Protein AF-A0A977K875-F1 (afdb_monomer)

Nearest PDB structures (foldseek):
  8buu-assembly1_g  TM=9.809E-01  e=2.083E-16  Bacillus subtilis subsp. subtilis str. 168
  8y39-assembly1_g  TM=9.784E-01  e=5.082E-16  Staphylococcus aureus
  5zeb-assembly1_g  TM=9.790E-01  e=5.355E-16  Mycolicibacterium smegmatis MC2 155
  8cvo-assembly1_I  TM=9.887E-01  e=1.240E-15  Cutibacterium acnes
  5lmq-assembly1_G  TM=9.760E-01  e=3.732E-15  Thermus thermophilus HB8

Secondary structure (DSSP, 8-state):
--SSSPPPPPPPPPPTTT--HHHHHHHHHH--TT-HHHHHHHHHHHHHHHHHHH-S-HHHHHHHHHHHH--SEEEEEEEETTEEEEEEEEPPHHHHHHHHHHHHHHHHHHSSSS-HHHHHHHHHHHHHTT-SHHHHHHHHHHHHHHHTGGGGGGG-

pLDDT: mean 94.1, std 4.69, range [58.94, 97.81]

Foldseek 3Di:
DDPVDDDDDDDAQADPPPSHSLLSLLLVLLDDPNPSVVSVVLSVLLLVVLCVVVVDRSVVLQVLLLVLLFAQKAWDWDDDPNDTATAIDGADPVRRSNLSSNLLSVQLVPDDDDRSSPSSSVSSNQSSVCHGDSNVVSVVRVVVNVVRVVRNVVPD

Solvent-accessible surface area (backbone atoms only — not comparable to full-atom values): 8588 Å² total; per-residue (Å²): 134,60,96,88,50,86,79,83,82,80,87,74,70,53,29,91,85,77,67,28,51,68,57,36,53,45,34,63,65,61,36,56,94,84,42,51,70,61,22,46,51,39,50,55,56,13,39,54,52,36,22,73,72,67,75,48,64,41,65,60,46,49,52,50,13,44,57,60,26,34,40,64,48,38,65,43,83,44,78,56,96,93,43,78,43,56,22,30,42,80,44,54,67,75,55,16,54,54,49,18,52,49,37,46,53,52,37,20,66,71,45,83,81,88,57,66,32,63,26,40,24,50,44,45,54,29,20,50,71,70,32,54,65,34,30,52,50,32,51,53,39,44,54,54,25,59,78,24,49,88,39,38,80,69,70,119

Radius of gyration: 17.6 Å; Cα contacts (8 Å, |Δi|>4): 202; chains: 1; bounding box: 47×42×44 Å

Sequence (156 aa):
MSRRRQAKKRRIVPDAIYNSTLVSLIINKILKNGKKTVAQQIFYQAMKKVEESVQQDSLEVLRQAIVNITPRVEVKARRVGGSTYQVPLEVKAERGTSLAVRWLVRSARLRPGRKMVSKLSNEIIDAYNNTGTAIRKREETHKMAEANKAFANFRF

Mean predicted aligned error: 4.2 Å

InterPro domains:
  IPR000235 Small ribosomal subunit protein uS7 [PIRSF002122] (9-155)
  IPR000235 Small ribosomal subunit protein uS7 [PTHR11205] (5-149)
  IPR005717 Small ribosomal subunit protein uS7, bacteria/organella [MF_00480_B] (1-156)
  IPR005717 Small ribosomal subunit protein uS7, bacteria/organella [TIGR01029] (3-155)
  IPR020606 Small ribosomal subunit protein uS7, conserved site [PS00052] (20-46)
  IPR023798 Small ribosomal subunit protein uS7 domain [PF00177] (2-149)
  IPR036823 Small ribosomal subunit protein uS7 domain superfamily [G3DSA:1.10.455.10] (1-155)
  IPR036823 Small ribosomal subunit protein uS7 domain superfamily [SSF47973] (3-152)

Organism: NCBI:txid96781

Structure (mmCIF, N/CA/C/O backbone):
data_AF-A0A977K875-F1
#
_entry.id   AF-A0A977K875-F1
#
loop_
_atom_site.group_PDB
_atom_site.id
_atom_site.type_symbol
_atom_site.label_atom_id
_atom_site.label_alt_id
_atom_site.label_comp_id
_atom_site.label_asym_id
_atom_site.label_entity_id
_atom_site.label_seq_id
_atom_site.pdbx_PDB_ins_code
_atom_site.Cartn_x
_atom_site.Cartn_y
_atom_site.Cartn_z
_atom_site.occupancy
_atom_site.B_iso_or_equiv
_atom_site.auth_seq_id
_atom_site.auth_comp_id
_atom_site.auth_asym_id
_atom_site.auth_atom_id
_atom_site.pdbx_PDB_model_num
ATOM 1 N N . MET A 1 1 ? 2.003 -23.758 -7.043 1.00 58.94 1 MET A N 1
ATOM 2 C CA . MET A 1 1 ? 1.500 -23.032 -8.235 1.00 58.94 1 MET A CA 1
ATOM 3 C C . MET A 1 1 ? 1.983 -23.790 -9.462 1.00 58.94 1 MET A C 1
ATOM 5 O O . MET A 1 1 ? 3.149 -24.161 -9.478 1.00 58.94 1 MET A O 1
ATOM 9 N N . SER A 1 2 ? 1.113 -24.089 -10.430 1.00 75.69 2 SER A N 1
ATOM 10 C CA . SER A 1 2 ? 1.513 -24.836 -11.632 1.00 75.69 2 SER A CA 1
ATOM 11 C C . SER A 1 2 ? 2.271 -23.922 -12.595 1.00 75.69 2 SER A C 1
ATOM 13 O O . SER A 1 2 ? 1.810 -22.816 -12.859 1.00 75.69 2 SER A O 1
ATOM 15 N N . ARG A 1 3 ? 3.395 -24.389 -13.157 1.00 82.50 3 ARG A N 1
ATOM 16 C CA . ARG A 1 3 ? 4.081 -23.700 -14.269 1.00 82.50 3 ARG A CA 1
ATOM 17 C C . ARG A 1 3 ? 3.218 -23.652 -15.538 1.00 82.50 3 ARG A C 1
ATOM 19 O O . ARG A 1 3 ? 3.438 -22.796 -16.381 1.00 82.50 3 ARG A O 1
ATOM 26 N N . ARG A 1 4 ? 2.238 -24.560 -15.663 1.00 84.56 4 ARG A N 1
ATOM 27 C CA . ARG A 1 4 ? 1.407 -24.739 -16.866 1.00 84.56 4 ARG A CA 1
ATOM 28 C C . ARG A 1 4 ? 0.088 -23.966 -16.845 1.00 84.56 4 ARG A C 1
ATOM 30 O O . ARG A 1 4 ? -0.451 -23.685 -17.905 1.00 84.56 4 ARG A O 1
ATOM 37 N N . ARG A 1 5 ? -0.480 -23.669 -15.669 1.00 86.31 5 ARG A N 1
ATOM 38 C CA . ARG A 1 5 ? -1.809 -23.036 -15.554 1.00 86.31 5 ARG A CA 1
ATOM 39 C C . ARG A 1 5 ? -1.779 -21.825 -14.637 1.00 86.31 5 ARG A C 1
ATOM 41 O O . ARG A 1 5 ? -1.311 -21.910 -13.500 1.00 86.31 5 ARG A O 1
ATOM 48 N N . GLN A 1 6 ? -2.357 -20.724 -15.112 1.00 84.81 6 GLN A N 1
ATOM 49 C CA . GLN A 1 6 ? -2.587 -19.540 -14.298 1.00 84.81 6 GLN A CA 1
ATOM 50 C C . GLN A 1 6 ? -3.614 -19.856 -13.204 1.00 84.81 6 GLN A C 1
ATOM 52 O O . GLN A 1 6 ? -4.688 -20.393 -13.470 1.00 84.81 6 GLN A O 1
ATOM 57 N N . ALA A 1 7 ? -3.280 -19.538 -11.953 1.00 88.69 7 ALA A N 1
ATOM 58 C CA . ALA A 1 7 ? -4.188 -19.758 -10.835 1.00 88.69 7 ALA A CA 1
ATOM 59 C C . ALA A 1 7 ? -5.414 -18.835 -10.940 1.00 88.69 7 ALA A C 1
ATOM 61 O O . ALA A 1 7 ? -5.275 -17.628 -11.157 1.00 88.69 7 ALA A O 1
ATOM 62 N N . LYS A 1 8 ? -6.614 -19.393 -10.738 1.00 89.62 8 LYS A N 1
ATOM 63 C CA . LYS A 1 8 ? -7.862 -18.621 -10.715 1.00 89.62 8 LYS A CA 1
ATOM 64 C C . LYS A 1 8 ? -7.831 -17.624 -9.553 1.00 89.62 8 LYS A C 1
ATOM 66 O O . LYS A 1 8 ? -7.629 -18.007 -8.399 1.00 89.62 8 LYS A O 1
ATOM 71 N N . LYS A 1 9 ? -8.050 -16.342 -9.854 1.00 86.38 9 LYS A N 1
ATOM 72 C CA . LYS A 1 9 ? -8.148 -15.291 -8.834 1.00 86.38 9 LYS A CA 1
ATOM 73 C C . LYS A 1 9 ? -9.444 -15.460 -8.040 1.00 86.38 9 LYS A C 1
ATOM 75 O O . LYS A 1 9 ? -10.512 -15.661 -8.616 1.00 86.38 9 LYS A O 1
ATOM 80 N N . ARG A 1 10 ? -9.347 -15.374 -6.713 1.00 90.44 10 ARG A N 1
ATOM 81 C CA . ARG A 1 10 ? -10.513 -15.387 -5.818 1.00 90.44 10 ARG A CA 1
ATOM 82 C C . ARG A 1 10 ? -11.166 -14.007 -5.828 1.00 90.44 10 ARG A C 1
ATOM 84 O O . ARG A 1 10 ? -10.461 -13.007 -5.712 1.00 90.44 10 ARG A O 1
ATOM 91 N N . ARG A 1 11 ? -12.494 -13.962 -5.963 1.00 89.56 11 ARG A N 1
ATOM 92 C CA . ARG A 1 11 ? -13.263 -12.716 -5.858 1.00 89.56 11 ARG A CA 1
ATOM 93 C C . ARG A 1 11 ? -13.355 -12.309 -4.388 1.00 89.56 11 ARG A C 1
ATOM 95 O O . ARG A 1 11 ? -13.517 -13.166 -3.523 1.00 89.56 11 ARG A O 1
ATOM 102 N N . ILE A 1 12 ? -13.207 -11.017 -4.121 1.00 91.38 12 ILE A N 1
ATOM 103 C CA . ILE A 1 12 ? -13.295 -10.443 -2.778 1.00 91.38 12 ILE A CA 1
ATOM 104 C C . ILE A 1 12 ? -14.657 -9.767 -2.669 1.00 91.38 12 ILE A C 1
ATOM 106 O O . ILE A 1 12 ? -15.025 -8.995 -3.551 1.00 91.38 12 ILE A O 1
ATOM 110 N N . VAL A 1 13 ? -15.394 -10.090 -1.608 1.00 93.25 13 VAL A N 1
ATOM 111 C CA . VAL A 1 13 ? -16.683 -9.461 -1.296 1.00 93.25 13 VAL A CA 1
ATOM 112 C C . VAL A 1 13 ? -16.428 -8.011 -0.870 1.00 93.25 13 VAL A C 1
ATOM 114 O O . VAL A 1 13 ? -15.455 -7.795 -0.138 1.00 93.25 13 VAL A O 1
ATOM 117 N N . PRO A 1 14 ? -17.238 -7.037 -1.327 1.00 94.19 14 PRO A N 1
ATOM 118 C CA . PRO A 1 14 ? -17.124 -5.653 -0.885 1.00 94.19 14 PRO A CA 1
ATOM 119 C C . PRO A 1 14 ? -17.380 -5.512 0.618 1.00 94.19 14 PRO A C 1
ATOM 121 O O . PRO A 1 14 ? -17.926 -6.399 1.277 1.00 94.19 14 PRO A O 1
ATOM 124 N N . ASP A 1 15 ? -16.930 -4.391 1.166 1.00 93.88 15 ASP A N 1
ATOM 125 C CA . ASP A 1 15 ? -17.116 -4.073 2.572 1.00 93.88 15 ASP A CA 1
ATOM 126 C C . ASP A 1 15 ? -18.589 -3.829 2.933 1.00 93.88 15 ASP A C 1
ATOM 128 O O . ASP A 1 15 ? -19.340 -3.307 2.121 1.00 93.88 15 ASP A O 1
ATOM 132 N N . ALA A 1 16 ? -18.998 -4.173 4.155 1.00 90.94 16 ALA A N 1
ATOM 133 C CA . ALA A 1 16 ? -20.395 -4.043 4.572 1.00 90.94 16 ALA A CA 1
ATOM 134 C C . ALA A 1 16 ? -20.821 -2.590 4.846 1.00 90.94 16 ALA A C 1
ATOM 136 O O . ALA A 1 16 ? -21.997 -2.280 4.704 1.00 90.94 16 ALA A O 1
ATOM 137 N N . ILE A 1 17 ? -19.889 -1.715 5.242 1.00 91.81 17 ILE A N 1
ATOM 138 C CA . ILE A 1 17 ? -20.194 -0.320 5.596 1.00 91.81 17 ILE A CA 1
ATOM 139 C C . ILE A 1 17 ? -20.014 0.568 4.368 1.00 91.81 17 ILE A C 1
ATOM 141 O O . ILE A 1 17 ? -20.917 1.295 3.974 1.00 91.81 17 ILE A O 1
ATOM 145 N N . TYR A 1 18 ? -18.850 0.468 3.728 1.00 90.81 18 TYR A N 1
ATOM 146 C CA . TYR A 1 18 ? -18.482 1.352 2.621 1.00 90.81 18 TYR A CA 1
ATOM 147 C C . TYR A 1 18 ? -18.792 0.785 1.226 1.00 90.81 18 TYR A C 1
ATOM 149 O O . TYR A 1 18 ? -18.474 1.426 0.225 1.00 90.81 18 TYR A O 1
ATOM 157 N N . ASN A 1 19 ? -19.310 -0.447 1.131 1.00 92.88 19 ASN A N 1
ATOM 158 C CA . ASN A 1 19 ? -19.553 -1.170 -0.127 1.00 92.88 19 ASN A CA 1
ATOM 159 C C . ASN A 1 19 ? -18.362 -1.144 -1.110 1.00 92.88 19 ASN A C 1
ATOM 161 O O . ASN A 1 19 ? -18.510 -1.044 -2.327 1.00 92.88 19 ASN A O 1
ATOM 165 N N . SER A 1 20 ? -17.141 -1.211 -0.572 1.00 93.38 20 SER A N 1
ATOM 166 C CA . SER A 1 20 ? -15.907 -1.010 -1.334 1.00 93.38 20 SER A CA 1
ATOM 167 C C . SER A 1 20 ? -14.983 -2.215 -1.231 1.00 93.38 20 SER A C 1
ATOM 169 O O . SER A 1 20 ? -14.614 -2.654 -0.142 1.00 93.38 20 SER A O 1
ATOM 171 N N . THR A 1 21 ? -14.545 -2.732 -2.380 1.00 93.94 21 THR A N 1
ATOM 172 C CA . THR A 1 21 ? -13.568 -3.833 -2.451 1.00 93.94 21 THR A CA 1
ATOM 173 C C . THR A 1 21 ? -12.165 -3.395 -2.021 1.00 93.94 21 THR A C 1
ATOM 175 O O . THR A 1 21 ? -11.393 -4.209 -1.507 1.00 93.94 21 THR A O 1
ATOM 178 N N . LEU A 1 22 ? -11.839 -2.104 -2.174 1.00 94.69 22 LEU A N 1
ATOM 179 C CA . LEU A 1 22 ? -10.584 -1.509 -1.708 1.00 94.69 22 LEU A CA 1
ATOM 180 C C . LEU A 1 22 ? -10.476 -1.581 -0.181 1.00 94.69 22 LEU A C 1
ATOM 182 O O . LEU A 1 22 ? -9.436 -1.972 0.350 1.00 94.69 22 LEU A O 1
ATOM 186 N N . VAL A 1 23 ? -11.568 -1.268 0.519 1.00 96.12 23 VAL A N 1
ATOM 187 C CA . VAL A 1 23 ? -11.638 -1.350 1.982 1.00 96.12 23 VAL A CA 1
ATOM 188 C C . VAL A 1 23 ? -11.415 -2.790 2.444 1.00 96.12 23 VAL A C 1
ATOM 190 O O . VAL A 1 23 ? -10.544 -3.049 3.277 1.00 96.12 23 VAL A O 1
ATOM 193 N N . SER A 1 24 ? -12.095 -3.759 1.825 1.00 95.88 24 SER A N 1
ATOM 194 C CA . SER A 1 24 ? -11.904 -5.180 2.136 1.00 95.88 24 SER A CA 1
ATOM 195 C C . SER A 1 24 ? -10.462 -5.644 1.897 1.00 95.88 24 SER A C 1
ATOM 197 O O . SER A 1 24 ? -9.921 -6.425 2.683 1.00 95.88 24 SER A O 1
ATOM 199 N N . LEU A 1 25 ? -9.804 -5.155 0.838 1.00 94.94 25 LEU A N 1
ATOM 200 C CA . LEU A 1 25 ? -8.388 -5.420 0.568 1.00 94.94 25 LEU A CA 1
ATOM 201 C C . LEU A 1 25 ? -7.478 -4.882 1.680 1.00 94.94 25 LEU A C 1
ATOM 203 O O . LEU A 1 25 ? -6.572 -5.598 2.116 1.00 94.94 25 LEU A O 1
ATOM 207 N N . ILE A 1 26 ? -7.724 -3.660 2.160 1.00 96.12 26 ILE A N 1
ATOM 208 C CA . ILE A 1 26 ? -6.947 -3.034 3.238 1.00 96.12 26 ILE A CA 1
ATOM 209 C C . ILE A 1 26 ? -7.149 -3.785 4.554 1.00 96.12 26 ILE A C 1
ATOM 211 O O . ILE A 1 26 ? -6.164 -4.175 5.183 1.00 96.12 26 ILE A O 1
ATOM 215 N N . ILE A 1 27 ? -8.396 -4.083 4.930 1.00 96.50 27 ILE A N 1
ATOM 216 C CA . ILE A 1 27 ? -8.722 -4.866 6.133 1.00 96.50 27 ILE A CA 1
ATOM 217 C C . ILE A 1 27 ? -8.007 -6.222 6.095 1.00 96.50 27 ILE A C 1
ATOM 219 O O . ILE A 1 27 ? -7.350 -6.610 7.062 1.00 96.50 27 ILE A O 1
ATOM 223 N N . ASN A 1 28 ? -8.038 -6.913 4.951 1.00 95.69 28 ASN A N 1
ATOM 224 C CA . ASN A 1 28 ? -7.338 -8.186 4.769 1.00 95.69 28 ASN A CA 1
ATOM 225 C C . ASN A 1 28 ? -5.805 -8.054 4.844 1.00 95.69 28 ASN A C 1
ATOM 227 O O . ASN A 1 28 ? -5.128 -9.034 5.156 1.00 95.69 28 ASN A O 1
ATOM 231 N N . LYS A 1 29 ? -5.227 -6.877 4.565 1.00 96.00 29 LYS A N 1
ATOM 232 C CA . LYS A 1 29 ? -3.789 -6.615 4.762 1.00 96.00 29 LYS A CA 1
ATOM 233 C C . LYS A 1 29 ? -3.431 -6.204 6.187 1.00 96.00 29 LYS A C 1
ATOM 235 O O . LYS A 1 29 ? -2.329 -6.529 6.641 1.00 96.00 29 LYS A O 1
ATOM 240 N N . ILE A 1 30 ? -4.339 -5.548 6.904 1.00 96.12 30 ILE A N 1
ATOM 241 C CA . ILE A 1 30 ? -4.196 -5.252 8.336 1.00 96.12 30 ILE A CA 1
ATOM 242 C C . ILE A 1 30 ? -4.277 -6.543 9.157 1.00 96.12 30 ILE A C 1
ATOM 244 O O . ILE A 1 30 ? -3.522 -6.686 10.123 1.00 96.12 30 ILE A O 1
ATOM 248 N N . LEU A 1 31 ? -5.136 -7.478 8.742 1.00 95.81 31 LEU A N 1
ATOM 249 C CA . LEU A 1 31 ? -5.380 -8.763 9.389 1.00 95.81 31 LEU A CA 1
ATOM 250 C C . LEU A 1 31 ? -4.084 -9.508 9.726 1.00 95.81 31 LEU A C 1
ATOM 252 O O . LEU A 1 31 ? -3.192 -9.689 8.895 1.00 95.81 31 LEU A O 1
ATOM 256 N N . LYS A 1 32 ? -4.006 -9.962 10.978 1.00 95.06 32 LYS A N 1
ATOM 257 C CA . LYS A 1 32 ? -2.905 -10.755 11.521 1.00 95.06 32 LYS A CA 1
ATOM 258 C C . LYS A 1 32 ? -3.492 -11.935 12.289 1.00 95.06 32 LYS A C 1
ATOM 260 O O . LYS A 1 32 ? -4.454 -11.765 13.035 1.00 95.06 32 LYS A O 1
ATOM 265 N N . ASN A 1 33 ? -2.925 -13.122 12.088 1.00 93.75 33 ASN A N 1
ATOM 266 C CA . ASN A 1 33 ? -3.310 -14.359 12.778 1.00 93.75 33 ASN A CA 1
ATOM 267 C C . ASN A 1 33 ? -4.825 -14.659 12.710 1.00 93.75 33 ASN A C 1
ATOM 269 O O . ASN A 1 33 ? -5.423 -15.044 13.706 1.00 93.75 33 ASN A O 1
ATOM 273 N N . GLY A 1 34 ? -5.476 -14.400 11.568 1.00 94.94 34 GLY A N 1
ATOM 274 C CA . GLY A 1 34 ? -6.907 -14.690 11.378 1.00 94.94 34 GLY A CA 1
ATOM 275 C C . GLY A 1 34 ? -7.888 -13.733 12.073 1.00 94.94 34 GLY A C 1
ATOM 276 O O . GLY A 1 34 ? -9.090 -13.846 11.856 1.00 94.94 34 GLY A O 1
ATOM 277 N N . LYS A 1 35 ? -7.417 -12.757 12.863 1.00 96.56 35 LYS A N 1
ATOM 278 C CA . LYS A 1 35 ? -8.274 -11.856 13.656 1.00 96.56 35 LYS A CA 1
ATOM 279 C C . LYS A 1 35 ? -8.931 -10.767 12.795 1.00 96.56 35 LYS A C 1
ATOM 281 O O . LYS A 1 35 ? -8.512 -9.609 12.815 1.00 96.56 35 LYS A O 1
ATOM 286 N N . LYS A 1 36 ? -9.961 -11.138 12.027 1.00 95.00 36 LYS A N 1
ATOM 287 C CA . LYS A 1 36 ? -10.662 -10.227 11.104 1.00 95.00 36 LYS A CA 1
ATOM 288 C C . LYS A 1 36 ? -11.460 -9.142 11.818 1.00 95.00 36 LYS A C 1
ATOM 290 O O . LYS A 1 36 ? -11.341 -7.984 11.434 1.00 95.00 36 LYS A O 1
ATOM 295 N N . THR A 1 37 ? -12.170 -9.487 12.890 1.00 96.44 37 THR A N 1
ATOM 296 C CA . THR A 1 37 ? -12.955 -8.529 13.686 1.00 96.44 37 THR A CA 1
ATOM 297 C C . THR A 1 37 ? -12.078 -7.404 14.234 1.00 96.44 37 THR A C 1
ATOM 299 O O . THR A 1 37 ? -12.409 -6.231 14.105 1.00 96.44 37 THR A O 1
ATOM 302 N N . VAL A 1 38 ? -10.892 -7.744 14.751 1.00 96.81 38 VAL A N 1
ATOM 303 C CA . VAL A 1 38 ? -9.922 -6.757 15.254 1.00 96.81 38 VAL A CA 1
ATOM 304 C C . VAL A 1 38 ? -9.386 -5.878 14.121 1.00 96.81 38 VAL A C 1
ATOM 306 O O . VAL A 1 38 ? -9.243 -4.672 14.287 1.00 96.81 38 VAL A O 1
ATOM 309 N N . ALA A 1 39 ? -9.110 -6.454 12.947 1.00 97.06 39 ALA A N 1
ATOM 310 C CA . ALA A 1 39 ? -8.660 -5.682 11.789 1.00 97.06 39 ALA A CA 1
ATOM 311 C C . ALA A 1 39 ? -9.728 -4.693 11.294 1.00 97.06 39 ALA A C 1
ATOM 313 O O . ALA A 1 39 ? -9.391 -3.558 10.964 1.00 97.06 39 ALA A O 1
ATOM 314 N N . GLN A 1 40 ? -10.999 -5.106 11.289 1.00 96.56 40 GLN A N 1
ATOM 315 C CA . GLN A 1 40 ? -12.139 -4.244 10.971 1.00 96.56 40 GLN A CA 1
ATOM 316 C C . GLN A 1 40 ? -12.272 -3.104 11.981 1.00 96.56 40 GLN A C 1
ATOM 318 O O . GLN A 1 40 ? -12.324 -1.947 11.581 1.00 96.56 40 GLN A O 1
ATOM 323 N N . GLN A 1 41 ? -12.231 -3.410 13.281 1.00 96.75 41 GLN A N 1
ATOM 324 C CA . GLN A 1 41 ? -12.274 -2.396 14.338 1.00 96.75 41 GLN A CA 1
ATOM 325 C C . GLN A 1 41 ? -11.151 -1.365 14.187 1.00 96.75 41 GLN A C 1
ATOM 327 O O . GLN A 1 41 ? -11.411 -0.167 14.249 1.00 96.75 41 GLN A O 1
ATOM 332 N N . ILE A 1 42 ? -9.915 -1.814 13.935 1.00 96.88 42 ILE A N 1
ATOM 333 C CA . ILE A 1 42 ? -8.777 -0.911 13.719 1.00 96.88 42 ILE A CA 1
ATOM 334 C C . ILE A 1 42 ? -9.022 -0.002 12.515 1.00 96.88 42 ILE A C 1
ATOM 336 O O . ILE A 1 42 ? -8.756 1.195 12.597 1.00 96.88 42 ILE A O 1
ATOM 340 N N . PHE A 1 43 ? -9.497 -0.570 11.405 1.00 97.12 43 PHE A N 1
ATOM 341 C CA . PHE A 1 43 ? -9.734 0.178 10.178 1.00 97.12 43 PHE A CA 1
ATOM 342 C C . PHE A 1 43 ? -10.837 1.225 10.364 1.00 97.12 43 PHE A C 1
ATOM 344 O O . PHE A 1 43 ? -10.587 2.401 10.131 1.00 97.12 43 PHE A O 1
ATOM 351 N N . TYR A 1 44 ? -12.014 0.839 10.857 1.00 97.19 44 TYR A N 1
ATOM 352 C CA . TYR A 1 44 ? -13.134 1.771 11.021 1.00 97.19 44 TYR A CA 1
ATOM 353 C C . TYR A 1 44 ? -12.845 2.871 12.043 1.00 97.19 44 TYR A C 1
ATOM 355 O O . TYR A 1 44 ? -13.151 4.034 11.798 1.00 97.19 44 TYR A O 1
ATOM 363 N N . GLN A 1 45 ? -12.180 2.542 13.155 1.00 97.12 45 GLN A N 1
ATOM 364 C CA . GLN A 1 45 ? -11.748 3.566 14.108 1.00 97.12 45 GLN A CA 1
ATOM 365 C C . GLN A 1 45 ? -10.714 4.518 13.497 1.00 97.12 45 GLN A C 1
ATOM 367 O O . GLN A 1 45 ? -10.695 5.694 13.847 1.00 97.12 45 GLN A O 1
ATOM 372 N N . ALA A 1 46 ? -9.846 4.034 12.603 1.00 96.94 46 ALA A N 1
ATOM 373 C CA . ALA A 1 46 ? -8.889 4.895 11.918 1.00 96.94 46 ALA A CA 1
ATOM 374 C C . ALA A 1 46 ? -9.598 5.822 10.925 1.00 96.94 46 ALA A C 1
ATOM 376 O O . ALA A 1 46 ? -9.288 7.006 10.907 1.00 96.94 46 ALA A O 1
ATOM 377 N N . MET A 1 47 ? -10.575 5.316 10.165 1.00 96.75 47 MET A N 1
ATOM 378 C CA . MET A 1 47 ? -11.363 6.121 9.224 1.00 96.75 47 MET A CA 1
ATOM 379 C C . MET A 1 47 ? -12.140 7.230 9.932 1.00 96.75 47 MET A C 1
ATOM 381 O O . MET A 1 47 ? -12.077 8.371 9.490 1.00 96.75 47 MET A O 1
ATOM 385 N N . LYS A 1 48 ? -12.751 6.937 11.088 1.00 96.31 48 LYS A N 1
ATOM 386 C CA . LYS A 1 48 ? -13.412 7.960 11.912 1.00 96.31 48 LYS A CA 1
ATOM 387 C C . LYS A 1 48 ? -12.452 9.088 12.315 1.00 96.31 48 LYS A C 1
ATOM 389 O O . LYS A 1 48 ? -12.791 10.256 12.216 1.00 96.31 48 LYS A O 1
ATOM 394 N N . LYS A 1 49 ? -11.216 8.754 12.704 1.00 95.69 49 LYS A N 1
ATOM 395 C CA . LYS A 1 49 ? -10.194 9.767 13.025 1.00 95.69 49 LYS A CA 1
ATOM 396 C C . LYS A 1 49 ? -9.745 10.584 11.818 1.00 95.69 49 LYS A C 1
ATOM 398 O O . LYS A 1 49 ? -9.405 11.753 11.975 1.00 95.69 49 LYS A O 1
ATOM 403 N N . VAL A 1 50 ? -9.675 9.960 10.643 1.00 96.19 50 VAL A N 1
ATOM 404 C CA . VAL A 1 50 ? -9.357 10.662 9.391 1.00 96.19 50 VAL A CA 1
ATOM 405 C C . VAL A 1 50 ? -10.453 11.678 9.084 1.00 96.19 50 VAL A C 1
ATOM 407 O O . VAL A 1 50 ? -10.136 12.829 8.812 1.00 96.19 50 VAL A O 1
ATOM 410 N N . GLU A 1 51 ? -11.716 11.275 9.211 1.00 95.38 51 GLU A N 1
ATOM 411 C CA . GLU A 1 51 ? -12.880 12.149 9.039 1.00 95.38 51 GLU A CA 1
ATOM 412 C C . GLU A 1 51 ? -12.856 13.331 10.017 1.00 95.38 51 GLU A C 1
ATOM 414 O O . GLU A 1 51 ? -12.957 14.478 9.596 1.00 95.38 51 GLU A O 1
ATOM 419 N N . GLU A 1 52 ? -12.605 13.070 11.305 1.00 94.94 52 GLU A N 1
ATOM 420 C CA . GLU A 1 52 ? -12.486 14.106 12.345 1.00 94.94 52 GLU A CA 1
ATOM 421 C C . GLU A 1 52 ? -11.348 15.105 12.063 1.00 94.94 52 GLU A C 1
ATOM 423 O O . GLU A 1 52 ? -11.470 16.287 12.378 1.00 94.94 52 GLU A O 1
ATOM 428 N N . SER A 1 53 ? -10.240 14.642 11.476 1.00 93.44 53 SER A N 1
ATOM 429 C CA . SER A 1 53 ? -9.046 15.46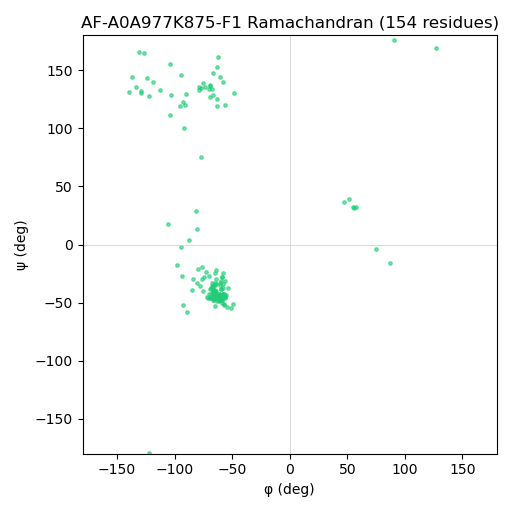8 11.244 1.00 93.44 53 SER A CA 1
ATOM 430 C C . SER A 1 53 ? -9.111 16.276 9.946 1.00 93.44 53 SER A C 1
ATOM 432 O O . SER A 1 53 ? -8.627 17.402 9.909 1.00 93.44 53 SER A O 1
ATOM 434 N N . VAL A 1 54 ? -9.652 15.692 8.871 1.00 92.38 54 VAL A N 1
ATOM 435 C CA . VAL A 1 54 ? -9.668 16.294 7.523 1.00 92.38 54 VAL A CA 1
ATOM 436 C C . VAL A 1 54 ? -11.005 16.983 7.223 1.00 92.38 54 VAL A C 1
ATOM 438 O O . VAL A 1 54 ? -11.059 17.822 6.331 1.00 92.38 54 VAL A O 1
ATOM 441 N N . GLN A 1 55 ? -12.070 16.669 7.973 1.00 92.50 55 GLN A N 1
ATOM 442 C CA . GLN A 1 55 ? -13.430 17.192 7.766 1.00 92.50 55 GLN A CA 1
ATOM 443 C C . GLN A 1 55 ? -13.962 16.943 6.341 1.00 92.50 55 GLN A C 1
ATOM 445 O O . GLN A 1 55 ? -14.719 17.735 5.787 1.00 92.50 55 GLN A O 1
ATOM 450 N N . GLN A 1 56 ? -13.545 15.831 5.736 1.00 92.06 56 GLN A N 1
ATOM 451 C CA . GLN A 1 56 ? -13.965 15.368 4.413 1.00 92.06 56 GLN A CA 1
ATOM 452 C C . GLN A 1 56 ? -14.362 13.896 4.489 1.00 92.06 56 GLN A C 1
ATOM 454 O O . GLN A 1 56 ? -14.010 13.208 5.453 1.00 92.06 56 GLN A O 1
ATOM 459 N N . ASP A 1 57 ? -15.047 13.401 3.452 1.00 93.69 57 ASP A N 1
ATOM 460 C CA . ASP A 1 57 ? -15.399 11.987 3.381 1.00 93.69 57 ASP A CA 1
ATOM 461 C C . ASP A 1 57 ? -14.143 11.114 3.490 1.00 93.69 57 ASP A C 1
ATOM 463 O O . ASP A 1 57 ? -13.211 11.169 2.680 1.00 93.69 57 ASP A O 1
ATOM 467 N N . SER A 1 58 ? -14.127 10.278 4.525 1.00 93.69 58 SER A N 1
ATOM 468 C CA . SER A 1 58 ? -12.977 9.442 4.856 1.00 93.69 58 SER A CA 1
ATOM 469 C C . SER A 1 58 ? -12.612 8.490 3.713 1.00 93.69 58 SER A C 1
ATOM 471 O O . SER A 1 58 ? -11.437 8.166 3.511 1.00 93.69 58 SER A O 1
ATOM 473 N N . LEU A 1 59 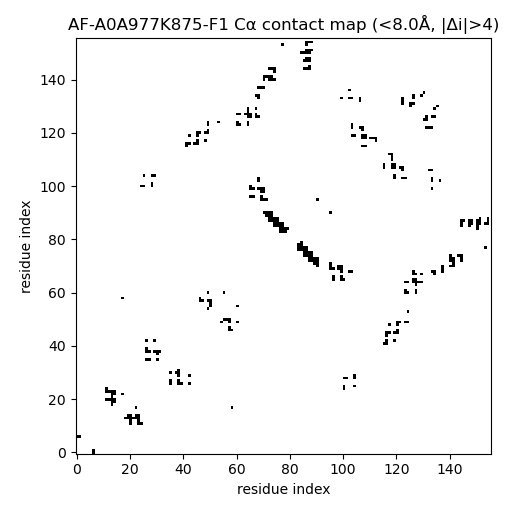? -13.604 8.050 2.936 1.00 94.75 59 LEU A N 1
ATOM 474 C CA . LEU A 1 59 ? -13.415 7.122 1.834 1.00 94.75 59 LEU A CA 1
ATOM 475 C C . LEU A 1 59 ? -12.842 7.805 0.583 1.00 94.75 59 LEU A C 1
ATOM 477 O O . LEU A 1 59 ? -11.988 7.204 -0.079 1.00 94.75 59 LEU A O 1
ATOM 481 N N . GLU A 1 60 ? -13.214 9.046 0.287 1.00 95.25 60 GLU A N 1
ATOM 482 C CA . GLU A 1 60 ? -12.535 9.873 -0.719 1.00 95.25 60 GLU A CA 1
ATOM 483 C C . GLU A 1 60 ? -11.072 10.138 -0.355 1.00 95.25 60 GLU A C 1
ATOM 485 O O . GLU A 1 60 ? -10.181 9.859 -1.166 1.00 95.25 60 GLU A O 1
ATOM 490 N N . VAL A 1 61 ? -10.804 10.551 0.889 1.00 96.44 61 VAL A N 1
ATOM 491 C CA . VAL A 1 61 ? -9.436 10.764 1.394 1.00 96.44 61 VAL A CA 1
ATOM 492 C C . VAL A 1 61 ? -8.600 9.491 1.240 1.00 96.44 61 VAL A C 1
ATOM 494 O O . VAL A 1 61 ? -7.472 9.525 0.743 1.00 96.44 61 VAL A O 1
ATOM 497 N N . LEU A 1 62 ? -9.165 8.333 1.593 1.00 96.31 62 LEU A N 1
ATOM 498 C CA . LEU A 1 62 ? -8.494 7.045 1.441 1.00 96.31 62 LEU A CA 1
ATOM 499 C C . LEU A 1 62 ? -8.214 6.695 -0.026 1.00 96.31 62 LEU A C 1
ATOM 501 O O . LEU A 1 62 ? -7.129 6.197 -0.339 1.00 96.31 62 LEU A O 1
ATOM 505 N N . ARG A 1 63 ? -9.175 6.917 -0.930 1.00 96.19 63 ARG A N 1
ATOM 506 C CA . ARG A 1 63 ? -8.983 6.667 -2.367 1.00 96.19 63 ARG A CA 1
ATOM 507 C C . ARG A 1 63 ? -7.851 7.527 -2.907 1.00 96.19 63 ARG A C 1
ATOM 509 O O . ARG A 1 63 ? -6.953 6.987 -3.554 1.00 96.19 63 ARG A O 1
ATOM 516 N N . GLN A 1 64 ? -7.851 8.816 -2.583 1.00 96.88 64 GLN A N 1
ATOM 517 C CA . GLN A 1 64 ? -6.811 9.735 -3.023 1.00 96.88 64 GLN A CA 1
ATOM 518 C C . GLN A 1 64 ? -5.443 9.363 -2.435 1.00 96.88 64 GLN A C 1
ATOM 520 O O . GLN A 1 64 ? -4.462 9.286 -3.173 1.00 96.88 64 GLN A O 1
ATOM 525 N N . ALA A 1 65 ? -5.371 9.008 -1.149 1.00 97.31 65 ALA A N 1
ATOM 526 C CA . ALA A 1 65 ? -4.138 8.523 -0.528 1.00 97.31 65 ALA A CA 1
ATOM 527 C C . ALA A 1 65 ? -3.586 7.269 -1.236 1.00 97.31 65 ALA A C 1
ATOM 529 O O . ALA A 1 65 ? -2.387 7.166 -1.496 1.00 97.31 65 ALA A O 1
ATOM 530 N N . ILE A 1 66 ? -4.447 6.313 -1.604 1.00 97.25 66 ILE A N 1
ATOM 531 C CA . ILE A 1 66 ? -4.027 5.117 -2.348 1.00 97.25 66 ILE A CA 1
ATOM 532 C C . ILE A 1 66 ? -3.541 5.470 -3.755 1.00 97.25 66 ILE A C 1
ATOM 534 O O . ILE A 1 66 ? -2.530 4.912 -4.194 1.00 97.25 66 ILE A O 1
ATOM 538 N N . VAL A 1 67 ? -4.211 6.386 -4.457 1.00 97.00 67 VAL A N 1
ATOM 539 C CA . VAL A 1 67 ? -3.760 6.878 -5.768 1.00 97.00 67 VAL A CA 1
ATOM 540 C C . VAL A 1 67 ? -2.376 7.508 -5.642 1.00 97.00 67 VAL A C 1
ATOM 542 O O . VAL A 1 67 ? -1.479 7.141 -6.401 1.00 97.00 67 VAL A O 1
ATOM 545 N N . ASN A 1 68 ? -2.164 8.350 -4.628 1.00 97.44 68 ASN A N 1
ATOM 546 C CA . ASN A 1 68 ? -0.874 8.977 -4.369 1.00 97.44 68 ASN A CA 1
ATOM 547 C C . ASN A 1 68 ? 0.217 7.927 -4.117 1.00 97.44 68 ASN A C 1
ATOM 549 O O . ASN A 1 68 ? 1.294 8.034 -4.687 1.00 97.44 68 ASN A O 1
ATOM 553 N N . ILE A 1 69 ? -0.030 6.870 -3.339 1.00 97.56 69 ILE A N 1
ATOM 554 C CA . ILE A 1 69 ? 0.990 5.835 -3.062 1.00 97.56 69 ILE A CA 1
ATOM 555 C C . ILE A 1 69 ? 1.245 4.925 -4.279 1.00 97.56 69 ILE A C 1
ATOM 557 O O . ILE A 1 69 ? 2.313 4.317 -4.388 1.00 97.56 69 ILE A O 1
ATOM 561 N N . THR A 1 70 ? 0.288 4.805 -5.201 1.00 97.38 70 THR A N 1
ATOM 562 C CA . THR A 1 70 ? 0.346 3.821 -6.289 1.00 97.38 70 THR A CA 1
ATOM 563 C C . THR A 1 70 ? 1.533 4.074 -7.230 1.00 97.38 70 THR A C 1
ATOM 565 O O . THR A 1 70 ? 1.606 5.118 -7.881 1.00 97.38 70 THR A O 1
ATOM 568 N N . PRO A 1 71 ? 2.476 3.118 -7.358 1.00 96.88 71 PRO A N 1
ATOM 569 C CA . PRO A 1 71 ? 3.589 3.260 -8.282 1.00 96.88 71 PRO A CA 1
ATOM 570 C C . PRO A 1 71 ? 3.151 2.941 -9.717 1.00 96.88 71 PRO A C 1
ATOM 572 O O . PRO A 1 71 ? 2.494 1.930 -9.960 1.00 96.88 71 PRO A O 1
ATOM 575 N N . ARG A 1 72 ? 3.575 3.771 -10.679 1.00 95.00 72 ARG A N 1
ATOM 576 C CA . ARG A 1 72 ? 3.392 3.514 -12.121 1.00 95.00 72 ARG A CA 1
ATOM 577 C C . ARG A 1 72 ? 4.437 2.553 -12.691 1.00 95.00 72 ARG A C 1
ATOM 579 O O . ARG A 1 72 ? 4.134 1.752 -13.569 1.00 95.00 72 ARG A O 1
ATOM 586 N N . VAL A 1 73 ? 5.654 2.607 -12.157 1.00 95.50 73 VAL A N 1
ATOM 587 C CA . VAL A 1 73 ? 6.773 1.745 -12.543 1.00 95.50 73 VAL A CA 1
ATOM 588 C C . VAL A 1 73 ? 7.317 1.013 -11.325 1.00 95.50 73 VAL A C 1
ATOM 590 O O . VAL A 1 73 ? 7.351 1.553 -10.218 1.00 95.50 73 VAL A O 1
ATOM 593 N N . GLU A 1 74 ? 7.730 -0.231 -11.528 1.00 94.88 74 GLU A N 1
ATOM 594 C CA . GLU A 1 74 ? 8.481 -1.010 -10.553 1.00 94.88 74 GLU A CA 1
ATOM 595 C C . GLU A 1 74 ? 9.757 -1.539 -11.190 1.00 94.88 74 GLU A C 1
ATOM 597 O O . GLU A 1 74 ? 9.892 -1.584 -12.409 1.00 94.88 74 GLU A O 1
ATOM 602 N N . VAL A 1 75 ? 10.677 -1.995 -10.355 1.00 94.94 75 VAL A N 1
ATOM 603 C CA . VAL A 1 75 ? 11.937 -2.573 -10.800 1.00 94.94 75 VAL A CA 1
ATOM 604 C C . VAL A 1 75 ? 11.939 -4.061 -10.462 1.00 94.94 75 VAL A C 1
ATOM 606 O O . VAL A 1 75 ? 11.575 -4.446 -9.346 1.00 94.94 75 VAL A O 1
ATOM 609 N N . LYS A 1 76 ? 12.326 -4.912 -11.417 1.00 93.38 76 LYS A N 1
ATOM 610 C CA . LYS A 1 76 ? 12.558 -6.344 -11.183 1.00 93.38 76 LYS A CA 1
ATOM 611 C C . LYS A 1 76 ? 13.999 -6.717 -11.481 1.00 93.38 76 LYS A C 1
ATOM 613 O O . LYS A 1 76 ? 14.556 -6.313 -12.495 1.00 93.38 76 LYS A O 1
ATOM 618 N N . ALA A 1 77 ? 14.557 -7.575 -10.636 1.00 93.94 77 ALA A N 1
ATOM 619 C CA . ALA A 1 77 ? 15.855 -8.177 -10.886 1.00 93.94 77 ALA A CA 1
ATOM 620 C C . ALA A 1 77 ? 15.765 -9.170 -12.056 1.00 93.94 77 ALA A C 1
ATOM 622 O O . ALA A 1 77 ? 14.947 -10.095 -12.027 1.00 93.94 77 ALA A O 1
ATOM 623 N N . ARG A 1 78 ? 16.627 -9.003 -13.060 1.00 93.62 78 ARG A N 1
ATOM 624 C CA . ARG A 1 78 ? 16.815 -9.942 -14.167 1.00 93.62 78 ARG A CA 1
ATOM 625 C C . ARG A 1 78 ? 18.297 -10.258 -14.325 1.00 93.62 78 ARG A C 1
ATOM 627 O O . ARG A 1 78 ? 19.119 -9.352 -14.381 1.00 93.62 78 ARG A O 1
ATOM 634 N N . ARG A 1 79 ? 18.642 -11.543 -14.408 1.00 94.44 79 ARG A N 1
ATOM 635 C CA . ARG A 1 79 ? 20.026 -11.987 -14.610 1.00 94.44 79 ARG A CA 1
ATOM 636 C C . ARG A 1 79 ? 20.303 -12.165 -16.102 1.00 94.44 79 ARG A C 1
ATOM 638 O O . ARG A 1 79 ? 19.595 -12.928 -16.752 1.00 94.44 79 ARG A O 1
ATOM 645 N N . VAL A 1 80 ? 21.306 -11.465 -16.624 1.00 92.94 80 VAL A N 1
ATOM 646 C CA . VAL A 1 80 ? 21.735 -11.514 -18.033 1.00 92.94 80 VAL A CA 1
ATOM 647 C C . VAL A 1 80 ? 23.262 -11.488 -18.059 1.00 92.94 80 VAL A C 1
ATOM 649 O O . VAL A 1 80 ? 23.86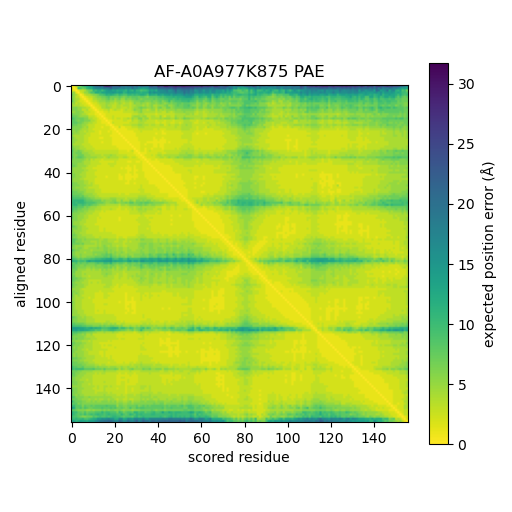6 -10.679 -17.362 1.00 92.94 80 VAL A O 1
ATOM 652 N N . GLY A 1 81 ? 23.895 -12.395 -18.809 1.00 89.19 81 GLY A N 1
ATOM 653 C CA . GLY A 1 81 ? 25.355 -12.389 -18.991 1.00 89.19 81 GLY A CA 1
ATOM 654 C C . GLY A 1 81 ? 26.175 -12.468 -17.693 1.00 89.19 81 GLY A C 1
ATOM 655 O O . GLY A 1 81 ? 27.228 -11.854 -17.600 1.00 89.19 81 GLY A O 1
ATOM 656 N N . GLY A 1 82 ? 25.678 -13.160 -16.660 1.00 92.44 82 GLY A N 1
ATOM 657 C CA . GLY A 1 82 ? 26.367 -13.309 -15.366 1.00 92.44 82 GLY A CA 1
ATOM 658 C C . GLY A 1 82 ? 26.105 -12.198 -14.337 1.00 92.44 82 GLY A C 1
ATOM 659 O O . GLY A 1 82 ? 26.288 -12.442 -13.144 1.00 92.44 82 GLY A O 1
ATOM 660 N N . SER A 1 83 ? 25.561 -11.052 -14.754 1.00 94.06 83 SER A N 1
ATOM 661 C CA . SER A 1 83 ? 25.200 -9.925 -13.879 1.00 94.06 83 SER A CA 1
ATOM 662 C C . SER A 1 83 ? 23.691 -9.835 -13.634 1.00 94.06 83 SER A C 1
ATOM 664 O O . SER A 1 83 ? 22.880 -10.317 -14.428 1.00 94.06 83 SER A O 1
ATOM 666 N N . THR A 1 84 ? 23.292 -9.227 -12.513 1.00 94.44 84 THR A N 1
ATOM 667 C CA . THR A 1 84 ? 21.879 -8.996 -12.169 1.00 94.44 84 THR A CA 1
ATOM 668 C C . THR A 1 84 ? 21.524 -7.532 -12.403 1.00 94.44 84 THR A C 1
ATOM 670 O O . THR A 1 84 ? 21.969 -6.659 -11.665 1.00 94.44 84 THR A O 1
ATOM 673 N N . TYR A 1 85 ? 20.689 -7.274 -13.405 1.00 93.88 85 TYR A N 1
ATOM 674 C CA . TYR A 1 85 ? 20.199 -5.945 -13.748 1.00 93.88 85 TYR A CA 1
ATOM 675 C C . TYR A 1 85 ? 18.857 -5.662 -13.086 1.00 93.88 85 TYR A C 1
ATOM 677 O O . TYR A 1 85 ? 18.010 -6.542 -12.923 1.00 93.88 85 TYR A O 1
ATOM 685 N N . GLN A 1 86 ? 18.662 -4.402 -12.724 1.00 94.81 86 GLN A N 1
ATOM 686 C CA . GLN A 1 86 ? 17.409 -3.872 -12.217 1.00 94.81 86 GLN A CA 1
ATOM 687 C C . GLN A 1 86 ? 16.600 -3.338 -13.402 1.00 94.81 86 GLN A C 1
ATOM 689 O O . GLN A 1 86 ? 16.883 -2.267 -13.921 1.00 94.81 86 GLN A O 1
ATOM 694 N N . VAL A 1 87 ? 15.620 -4.108 -13.873 1.00 95.50 87 VAL A N 1
ATOM 695 C CA . VAL A 1 87 ? 14.848 -3.785 -15.079 1.00 95.50 87 VAL A CA 1
ATOM 696 C C . VAL A 1 87 ? 13.556 -3.057 -14.699 1.00 95.50 87 VAL A C 1
ATOM 698 O O . VAL A 1 87 ? 12.730 -3.641 -13.983 1.00 95.50 87 VAL A O 1
ATOM 701 N N . PRO A 1 88 ? 13.341 -1.814 -15.166 1.00 96.50 88 PRO A N 1
ATOM 702 C CA . PRO A 1 88 ? 12.094 -1.096 -14.941 1.00 96.50 88 PRO A CA 1
ATOM 703 C C . PRO A 1 88 ? 10.964 -1.668 -15.805 1.00 96.50 88 PRO A C 1
ATOM 705 O O . PRO A 1 88 ? 11.128 -1.946 -16.993 1.00 96.50 88 PRO A O 1
ATOM 708 N N . LEU A 1 89 ? 9.797 -1.843 -15.193 1.00 94.75 89 LEU A N 1
ATOM 709 C CA . LEU A 1 89 ? 8.597 -2.423 -15.787 1.00 94.75 89 LEU A CA 1
ATOM 710 C C . LEU A 1 89 ? 7.371 -1.603 -15.391 1.00 94.75 89 LEU A C 1
ATOM 712 O O . LEU A 1 89 ? 7.255 -1.140 -14.254 1.00 94.75 89 LEU A O 1
ATOM 716 N N . GLU A 1 90 ? 6.421 -1.483 -16.313 1.00 94.31 90 GLU A N 1
ATOM 717 C CA . GLU A 1 90 ? 5.130 -0.860 -16.033 1.00 94.31 90 GLU A CA 1
ATOM 718 C C . GLU A 1 90 ? 4.292 -1.728 -15.086 1.00 94.31 90 GLU A C 1
ATOM 720 O O . GLU A 1 90 ? 4.203 -2.959 -15.212 1.00 94.31 90 GLU A O 1
ATOM 725 N N . VAL A 1 91 ? 3.668 -1.080 -14.106 1.00 95.75 91 VAL A N 1
ATOM 726 C CA . VAL A 1 91 ? 2.855 -1.744 -13.094 1.00 95.75 91 VAL A CA 1
ATOM 727 C C . VAL A 1 91 ? 1.406 -1.816 -13.563 1.00 95.75 91 VAL A C 1
ATOM 729 O O . VAL A 1 91 ? 0.732 -0.806 -13.727 1.00 95.75 91 VAL A O 1
ATOM 732 N N . LYS A 1 92 ? 0.877 -3.038 -13.692 1.00 94.75 92 LYS A N 1
ATOM 733 C CA . LYS A 1 92 ? -0.560 -3.259 -13.937 1.00 94.75 92 LYS A CA 1
ATOM 734 C C . LYS A 1 92 ? -1.405 -2.680 -12.796 1.00 94.75 92 LYS A C 1
ATOM 736 O O . LYS A 1 92 ? -1.042 -2.855 -11.634 1.00 94.75 92 LYS A O 1
ATOM 741 N N . ALA A 1 93 ? -2.581 -2.132 -13.105 1.00 93.38 93 ALA A N 1
ATOM 742 C CA . ALA A 1 93 ? -3.461 -1.467 -12.133 1.00 93.38 93 ALA A CA 1
ATOM 743 C C . ALA A 1 93 ? -3.718 -2.282 -10.845 1.00 93.38 93 ALA A C 1
ATOM 745 O O . ALA A 1 93 ? -3.467 -1.798 -9.744 1.00 93.38 93 ALA A O 1
ATOM 746 N N . GLU A 1 94 ? -4.119 -3.554 -10.960 1.00 92.69 94 GLU A N 1
ATOM 747 C CA . GLU A 1 94 ? -4.344 -4.429 -9.792 1.00 92.69 94 GLU A CA 1
ATOM 748 C C . GLU A 1 94 ? -3.088 -4.635 -8.926 1.00 92.69 94 GLU A C 1
ATOM 750 O O . GLU A 1 94 ? -3.152 -4.827 -7.709 1.00 92.69 94 GLU A O 1
ATOM 755 N N . ARG A 1 95 ? -1.914 -4.652 -9.563 1.00 94.62 95 ARG A N 1
ATOM 756 C CA . ARG A 1 95 ? -0.642 -4.793 -8.861 1.00 94.62 95 ARG A CA 1
ATOM 757 C C . ARG A 1 95 ? -0.271 -3.486 -8.174 1.00 94.62 95 ARG A C 1
ATOM 759 O O . ARG A 1 95 ? 0.193 -3.541 -7.038 1.00 94.62 95 ARG A O 1
ATOM 766 N N . GLY A 1 96 ? -0.516 -2.353 -8.828 1.00 96.19 96 GLY A N 1
ATOM 767 C CA . GLY A 1 96 ? -0.318 -1.016 -8.275 1.00 96.19 96 GLY A CA 1
ATOM 768 C C . GLY A 1 96 ? -1.120 -0.824 -6.994 1.00 96.19 96 GLY A C 1
ATOM 769 O O . GLY A 1 96 ? -0.535 -0.539 -5.951 1.00 96.19 96 GLY A O 1
ATOM 770 N N . THR A 1 97 ? -2.421 -1.127 -7.025 1.00 95.50 97 THR A N 1
ATOM 771 C CA . THR A 1 97 ? -3.277 -1.058 -5.829 1.00 95.50 97 THR A CA 1
ATOM 772 C C . THR A 1 97 ? -2.805 -2.017 -4.735 1.00 95.50 97 THR A C 1
ATOM 774 O O . THR A 1 97 ? -2.708 -1.634 -3.568 1.00 95.50 97 THR A O 1
ATOM 777 N N . SER A 1 98 ? -2.414 -3.252 -5.081 1.00 95.69 98 SER A N 1
ATOM 778 C CA . SER A 1 98 ? -1.874 -4.191 -4.089 1.00 95.69 98 SER A CA 1
ATOM 779 C C . SER A 1 98 ? -0.540 -3.739 -3.479 1.00 95.69 98 SER A C 1
ATOM 781 O O . SER A 1 98 ? -0.274 -4.102 -2.326 1.00 95.69 98 SER A O 1
ATOM 783 N N . LEU A 1 99 ? 0.321 -3.052 -4.232 1.00 96.81 99 LEU A N 1
ATOM 784 C CA . LEU A 1 99 ? 1.576 -2.492 -3.727 1.00 96.81 99 LEU A CA 1
ATOM 785 C C . LEU A 1 99 ? 1.292 -1.304 -2.814 1.00 96.81 99 LEU A C 1
ATOM 787 O O . LEU A 1 99 ? 1.804 -1.289 -1.697 1.00 96.81 99 LEU A O 1
ATOM 791 N N . ALA A 1 100 ? 0.406 -0.400 -3.233 1.00 97.50 100 ALA A N 1
ATOM 792 C CA . ALA A 1 100 ? 0.012 0.770 -2.461 1.00 97.50 100 ALA A CA 1
ATOM 793 C C . ALA A 1 100 ? -0.553 0.391 -1.089 1.00 97.50 100 ALA A C 1
ATOM 795 O O . ALA A 1 100 ? -0.028 0.813 -0.061 1.00 97.50 100 ALA A O 1
ATOM 796 N N . VAL A 1 101 ? -1.540 -0.512 -1.053 1.00 97.38 101 VAL A N 1
ATOM 797 C CA . VAL A 1 101 ? -2.127 -1.005 0.205 1.00 97.38 101 VAL A CA 1
ATOM 798 C C . VAL A 1 101 ? -1.072 -1.681 1.089 1.00 97.38 101 VAL A C 1
ATOM 800 O O . VAL A 1 101 ? -1.079 -1.537 2.312 1.00 97.38 101 VAL A O 1
ATOM 803 N N . ARG A 1 102 ? -0.137 -2.430 0.491 1.00 97.19 102 ARG A N 1
ATOM 804 C CA . ARG A 1 102 ? 0.936 -3.097 1.241 1.00 97.19 102 ARG A CA 1
ATOM 805 C C . ARG A 1 102 ? 1.901 -2.090 1.857 1.00 97.19 102 ARG A C 1
ATOM 807 O O . ARG A 1 102 ? 2.297 -2.285 3.006 1.00 97.19 102 ARG A O 1
ATOM 814 N N . TRP A 1 103 ? 2.306 -1.074 1.102 1.00 97.62 103 TRP A N 1
ATOM 815 C CA . TRP A 1 103 ? 3.196 -0.025 1.585 1.00 97.62 103 TRP A CA 1
ATOM 816 C C . TRP A 1 103 ? 2.517 0.791 2.674 1.00 97.62 103 TRP A C 1
ATOM 818 O O . TRP A 1 103 ? 3.086 0.866 3.754 1.00 97.62 103 TRP A O 1
ATOM 828 N N . LEU A 1 104 ? 1.270 1.225 2.472 1.00 97.62 104 LEU A N 1
ATOM 829 C CA . LEU A 1 104 ? 0.474 1.926 3.483 1.00 97.62 104 LEU A CA 1
ATOM 830 C C . LEU A 1 104 ? 0.439 1.167 4.820 1.00 97.62 104 LEU A C 1
ATOM 832 O O . LEU A 1 104 ? 0.832 1.697 5.855 1.00 97.62 104 LEU A O 1
ATOM 836 N N . VAL A 1 105 ? 0.030 -0.109 4.811 1.00 97.19 105 VAL A N 1
ATOM 837 C CA . VAL A 1 105 ? -0.081 -0.902 6.049 1.00 97.19 105 VAL A CA 1
ATOM 838 C C . VAL A 1 105 ? 1.289 -1.166 6.681 1.00 97.19 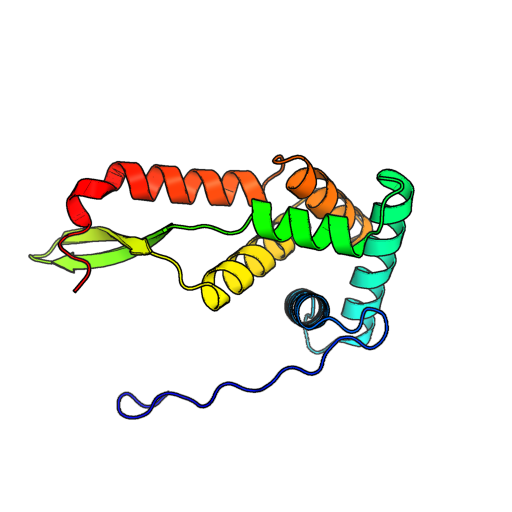105 VAL A C 1
ATOM 840 O O . VAL A 1 105 ? 1.410 -1.169 7.907 1.00 97.19 105 VAL A O 1
ATOM 843 N N . ARG A 1 106 ? 2.334 -1.406 5.878 1.00 97.00 106 ARG A N 1
ATOM 844 C CA . ARG A 1 106 ? 3.695 -1.624 6.396 1.00 97.00 106 ARG A CA 1
ATOM 845 C C . ARG A 1 106 ? 4.242 -0.354 7.046 1.00 97.00 106 ARG A C 1
ATOM 847 O O . ARG A 1 106 ? 4.768 -0.434 8.151 1.00 97.00 106 ARG A O 1
ATOM 854 N N . SER A 1 107 ? 4.080 0.779 6.381 1.00 96.50 107 SER A N 1
ATOM 855 C CA . SER A 1 107 ? 4.450 2.106 6.856 1.00 96.50 107 SER A CA 1
ATOM 856 C C . SER A 1 107 ? 3.738 2.466 8.157 1.00 96.50 107 SER A C 1
ATOM 858 O O . SER A 1 107 ? 4.396 2.732 9.160 1.00 96.50 107 SER A O 1
ATOM 860 N N . ALA A 1 108 ? 2.413 2.302 8.204 1.00 96.44 108 ALA A N 1
ATOM 861 C CA . ALA A 1 108 ? 1.630 2.510 9.419 1.00 96.44 108 ALA A CA 1
ATOM 862 C C . ALA A 1 108 ? 2.097 1.616 10.585 1.00 96.44 108 ALA A C 1
ATOM 864 O O . ALA A 1 108 ? 2.123 2.050 11.733 1.00 96.44 108 ALA A O 1
ATOM 865 N N . ARG A 1 109 ? 2.506 0.365 10.328 1.00 94.94 109 ARG A N 1
ATOM 866 C CA . ARG A 1 109 ? 3.034 -0.524 11.382 1.00 94.94 109 ARG A CA 1
ATOM 867 C C . ARG A 1 109 ? 4.397 -0.079 11.912 1.00 94.94 109 ARG A C 1
ATOM 869 O O . ARG A 1 109 ? 4.636 -0.218 13.110 1.00 94.94 109 ARG A O 1
ATOM 876 N N . LEU A 1 110 ? 5.271 0.412 11.033 1.00 95.50 110 LEU A N 1
ATOM 877 C CA . LEU A 1 110 ? 6.621 0.871 11.380 1.00 95.50 110 LEU A CA 1
ATOM 878 C C . LEU A 1 110 ? 6.627 2.246 12.058 1.00 95.50 110 LEU A C 1
ATOM 880 O O . LEU A 1 110 ? 7.596 2.580 12.734 1.00 95.50 110 LEU A O 1
ATOM 884 N N . ARG A 1 111 ? 5.553 3.029 11.911 1.00 94.06 111 ARG A N 1
ATOM 885 C CA . ARG A 1 111 ? 5.426 4.350 12.528 1.00 94.06 111 ARG A CA 1
ATOM 886 C C . ARG A 1 111 ? 5.562 4.278 14.062 1.00 94.06 111 ARG A C 1
ATOM 888 O O . ARG A 1 111 ? 5.007 3.356 14.680 1.00 94.06 111 ARG A O 1
ATOM 895 N N . PRO A 1 112 ? 6.245 5.238 14.713 1.00 92.25 112 PRO A N 1
ATOM 896 C CA . PRO A 1 112 ? 6.265 5.331 16.172 1.00 92.25 112 PRO A CA 1
ATOM 897 C C . PRO A 1 112 ? 4.862 5.607 16.740 1.00 92.25 112 PRO A C 1
ATOM 899 O O . PRO A 1 112 ? 3.988 6.152 16.069 1.00 92.25 112 PRO A O 1
ATOM 902 N N . GLY A 1 113 ? 4.624 5.183 17.982 1.00 88.50 113 GLY A N 1
ATOM 903 C CA . GLY A 1 113 ? 3.348 5.348 18.689 1.00 88.50 113 GLY A CA 1
ATOM 904 C C . GLY A 1 113 ? 2.793 4.040 19.259 1.00 88.50 113 GLY A C 1
ATOM 905 O O . GLY A 1 113 ? 3.276 2.950 18.947 1.00 88.50 113 GLY A O 1
ATOM 906 N N . ARG A 1 114 ? 1.757 4.140 20.101 1.00 86.56 114 ARG A N 1
ATOM 907 C CA . ARG A 1 114 ? 1.178 2.983 20.813 1.00 86.56 114 ARG A CA 1
ATOM 908 C C . ARG A 1 114 ? 0.063 2.280 20.032 1.00 86.56 114 ARG A C 1
ATOM 910 O O . ARG A 1 114 ? 0.166 1.092 19.747 1.00 86.56 114 ARG A O 1
ATOM 917 N N . LYS A 1 115 ? -1.007 2.994 19.668 1.00 95.19 115 LYS A N 1
ATOM 918 C CA . LYS A 1 115 ? -2.207 2.387 19.060 1.00 95.19 115 LYS A CA 1
ATOM 919 C C . LYS A 1 115 ? -2.105 2.332 17.534 1.00 95.19 115 LYS A C 1
ATOM 921 O O . LYS A 1 115 ? -1.872 3.357 16.901 1.00 95.19 115 LYS A O 1
ATOM 926 N N . MET A 1 116 ? -2.362 1.159 16.943 1.00 95.31 116 MET A N 1
ATOM 927 C CA . MET A 1 116 ? -2.363 0.964 15.481 1.00 95.31 116 MET A CA 1
ATOM 928 C C . MET A 1 116 ? -3.365 1.881 14.766 1.00 95.31 116 MET A C 1
ATOM 930 O O . MET A 1 116 ? -3.078 2.357 13.676 1.00 95.31 116 MET A O 1
ATOM 934 N N . VAL A 1 117 ? -4.500 2.168 15.409 1.00 96.75 117 VAL A N 1
ATOM 935 C CA . VAL A 1 117 ? -5.538 3.080 14.907 1.00 96.75 117 VAL A CA 1
ATOM 936 C C . VAL A 1 117 ? -4.958 4.454 14.574 1.00 96.75 117 VAL A C 1
ATOM 938 O O . VAL A 1 117 ? -5.075 4.900 13.441 1.00 96.75 117 VAL A O 1
ATOM 941 N N . SER A 1 118 ? -4.270 5.084 15.533 1.00 95.81 118 SER A N 1
ATOM 942 C CA . SER A 1 118 ? -3.667 6.407 15.327 1.00 95.81 118 SER A CA 1
ATOM 943 C C . SER A 1 118 ? -2.534 6.371 14.302 1.00 95.81 118 SER A C 1
ATOM 945 O O . SER A 1 118 ? -2.346 7.316 13.550 1.00 95.81 118 SER A O 1
ATOM 947 N N . LYS A 1 119 ? -1.761 5.278 14.249 1.00 96.88 119 LYS A N 1
ATOM 948 C CA . LYS A 1 119 ? -0.694 5.155 13.247 1.00 96.88 119 LYS A CA 1
ATOM 949 C C . LYS A 1 119 ? -1.253 5.067 11.832 1.00 96.88 119 LYS A C 1
ATOM 951 O O . LYS A 1 119 ? -0.701 5.677 10.926 1.00 96.88 119 LYS A O 1
ATOM 956 N N . LEU A 1 120 ? -2.324 4.293 11.655 1.00 96.88 120 LEU A N 1
ATOM 957 C CA . LEU A 1 120 ? -2.966 4.100 10.362 1.00 96.88 120 LEU A CA 1
ATOM 958 C C . LEU A 1 120 ? -3.661 5.377 9.888 1.00 96.88 120 LEU A C 1
ATOM 960 O O . LEU A 1 120 ? -3.458 5.748 8.739 1.00 96.88 120 LEU A O 1
ATOM 964 N N . SER A 1 121 ? -4.417 6.059 10.756 1.00 96.44 121 SER A N 1
ATOM 965 C CA . SER A 1 121 ? -5.056 7.335 10.405 1.00 96.44 121 SER A CA 1
ATOM 966 C C . SER A 1 121 ? -4.019 8.375 9.986 1.00 96.44 121 SER A C 1
A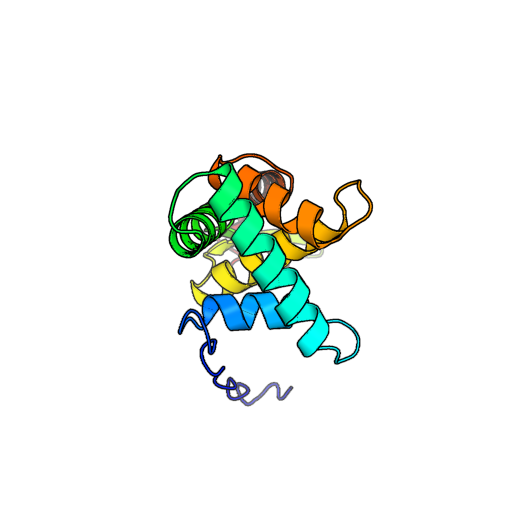TOM 968 O O . SER A 1 121 ? -4.161 8.987 8.935 1.00 96.44 121 SER A O 1
ATOM 970 N N . ASN A 1 122 ? -2.930 8.506 10.748 1.00 96.25 122 ASN A N 1
ATOM 971 C CA . ASN A 1 122 ? -1.890 9.486 10.448 1.00 96.25 122 ASN A CA 1
ATOM 972 C C . ASN A 1 122 ? -1.150 9.150 9.147 1.00 96.25 122 ASN A C 1
ATOM 974 O O . ASN A 1 122 ? -0.877 10.046 8.365 1.00 96.25 122 ASN A O 1
ATOM 978 N N . GLU A 1 123 ? -0.860 7.873 8.869 1.00 96.81 123 GLU A N 1
ATOM 979 C CA . GLU A 1 123 ? -0.228 7.506 7.592 1.00 96.81 123 GLU A CA 1
ATOM 980 C C . GLU A 1 123 ? -1.165 7.734 6.392 1.00 96.81 123 GLU A C 1
ATOM 982 O O . GLU A 1 123 ? -0.685 8.072 5.315 1.00 96.81 123 GLU A O 1
ATOM 987 N N . ILE A 1 124 ? -2.485 7.565 6.559 1.00 97.12 124 ILE A N 1
ATOM 988 C CA . ILE A 1 124 ? -3.471 7.882 5.511 1.00 97.12 124 ILE A CA 1
ATOM 989 C C . ILE A 1 124 ? -3.498 9.391 5.241 1.00 97.12 124 ILE A C 1
ATOM 991 O O . ILE A 1 124 ? -3.437 9.786 4.080 1.00 97.12 124 ILE A O 1
ATOM 995 N N . ILE A 1 125 ? -3.549 10.216 6.292 1.00 96.31 125 ILE A N 1
ATOM 996 C CA . ILE A 1 125 ? -3.552 11.685 6.177 1.00 96.31 125 ILE A CA 1
ATOM 997 C C . ILE A 1 125 ? -2.246 12.179 5.544 1.00 96.31 125 ILE A C 1
ATOM 999 O O . ILE A 1 125 ? -2.273 12.975 4.609 1.00 96.31 125 ILE A O 1
ATOM 1003 N N . ASP A 1 126 ? -1.100 11.664 5.989 1.00 96.56 126 ASP A N 1
ATOM 1004 C CA . ASP A 1 126 ? 0.193 12.033 5.414 1.00 96.56 126 ASP A CA 1
ATOM 1005 C C . ASP A 1 126 ? 0.247 11.664 3.925 1.00 96.56 126 ASP A C 1
ATOM 1007 O O . ASP A 1 126 ? 0.609 12.495 3.092 1.00 96.56 126 ASP A O 1
ATOM 1011 N N . ALA A 1 127 ? -0.188 10.453 3.561 1.00 97.19 127 ALA A N 1
ATOM 1012 C CA . ALA A 1 127 ? -0.217 10.010 2.170 1.00 97.19 127 ALA A CA 1
ATOM 1013 C C . ALA A 1 127 ? -1.197 10.809 1.295 1.00 97.19 127 ALA A C 1
ATOM 1015 O O . ALA A 1 127 ? -0.912 11.048 0.118 1.00 97.19 127 ALA A O 1
ATOM 1016 N N . TYR A 1 128 ? -2.331 11.237 1.853 1.00 97.06 128 TYR A N 1
ATOM 1017 C CA . TYR A 1 128 ? -3.256 12.160 1.195 1.00 97.06 12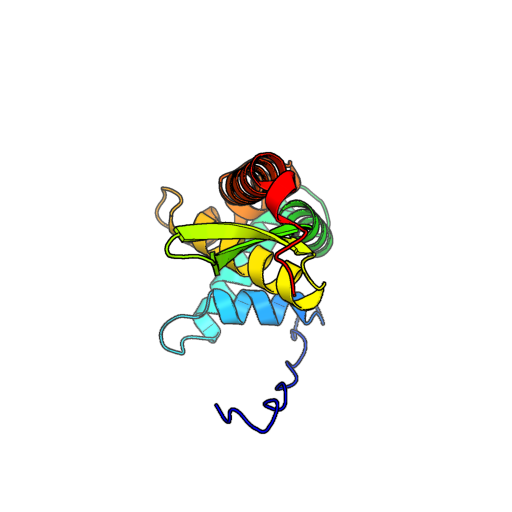8 TYR A CA 1
ATOM 1018 C C . TYR A 1 128 ? -2.560 13.484 0.849 1.00 97.06 128 TYR A C 1
ATOM 1020 O O . TYR A 1 128 ? -2.632 13.938 -0.291 1.00 97.06 128 TYR A O 1
ATOM 1028 N N . ASN A 1 129 ? -1.758 14.008 1.777 1.00 96.44 129 ASN A N 1
ATOM 1029 C CA . ASN A 1 129 ? -0.957 15.221 1.603 1.00 96.44 129 ASN A CA 1
ATOM 1030 C C . ASN A 1 129 ? 0.364 15.004 0.829 1.00 96.44 129 ASN A C 1
ATOM 1032 O O . ASN A 1 129 ? 1.230 15.872 0.847 1.00 96.44 129 ASN A O 1
ATOM 1036 N N . ASN A 1 130 ? 0.554 13.858 0.159 1.00 95.62 130 ASN A N 1
ATOM 1037 C CA . ASN A 1 130 ? 1.798 13.483 -0.536 1.00 95.62 130 ASN A CA 1
ATOM 1038 C C . ASN A 1 130 ? 3.054 13.490 0.356 1.00 95.62 130 ASN A C 1
ATOM 1040 O O . ASN A 1 130 ? 4.167 13.723 -0.107 1.00 95.62 130 ASN A O 1
ATOM 1044 N N . THR A 1 131 ? 2.891 13.185 1.638 1.00 95.44 131 THR A N 1
ATOM 1045 C CA . THR A 1 131 ? 3.981 13.041 2.604 1.00 95.44 131 THR A CA 1
ATOM 1046 C C . THR A 1 131 ? 3.958 11.647 3.238 1.00 95.44 131 THR A C 1
ATOM 1048 O O . THR A 1 131 ? 3.158 10.775 2.889 1.00 95.44 131 THR A O 1
ATOM 1051 N N . GLY A 1 132 ? 4.888 11.390 4.154 1.00 94.38 132 GLY A N 1
ATOM 1052 C CA . GLY A 1 132 ? 4.951 10.129 4.884 1.00 94.38 132 GLY A CA 1
ATOM 1053 C C . GLY A 1 132 ? 5.808 9.056 4.218 1.00 94.38 132 GLY A C 1
ATOM 1054 O O . GLY A 1 132 ? 6.382 9.202 3.134 1.00 94.38 132 GLY A O 1
ATOM 1055 N N . THR A 1 133 ? 5.942 7.936 4.922 1.00 95.69 133 THR A N 1
ATOM 1056 C CA . THR A 1 133 ? 6.915 6.901 4.555 1.00 95.69 133 THR A CA 1
ATOM 1057 C C . THR A 1 133 ? 6.449 6.065 3.367 1.00 95.69 133 THR A C 1
ATOM 1059 O O . THR A 1 133 ? 7.279 5.591 2.587 1.00 95.69 133 THR A O 1
ATOM 1062 N N . ALA A 1 134 ? 5.133 5.896 3.203 1.00 96.38 134 ALA A N 1
ATOM 1063 C CA . ALA A 1 134 ? 4.563 5.193 2.058 1.00 96.38 134 ALA A CA 1
ATOM 1064 C C . ALA A 1 134 ? 4.824 5.939 0.735 1.00 96.38 134 ALA A C 1
ATOM 1066 O O . ALA A 1 134 ? 5.193 5.305 -0.256 1.00 96.38 134 ALA A O 1
ATOM 1067 N N . ILE A 1 135 ? 4.703 7.273 0.732 1.00 97.81 135 ILE A N 1
ATOM 1068 C CA . ILE A 1 135 ? 5.003 8.116 -0.436 1.00 97.81 135 ILE A CA 1
ATOM 1069 C C . ILE A 1 135 ? 6.499 8.124 -0.726 1.00 97.81 135 ILE A C 1
ATOM 1071 O O . ILE A 1 135 ? 6.890 7.844 -1.860 1.00 97.81 135 ILE A O 1
ATOM 1075 N N . ARG A 1 136 ? 7.344 8.294 0.301 1.00 97.06 136 ARG A N 1
ATOM 1076 C CA . ARG A 1 136 ? 8.801 8.177 0.133 1.00 97.06 136 ARG A CA 1
ATOM 1077 C C . ARG A 1 136 ? 9.182 6.847 -0.516 1.00 97.06 136 ARG A C 1
ATOM 1079 O O . ARG A 1 136 ? 10.061 6.799 -1.372 1.00 97.06 136 ARG A O 1
ATOM 1086 N N . LYS A 1 137 ? 8.479 5.756 -0.177 1.00 96.56 137 LYS A N 1
ATOM 1087 C CA . LYS A 1 137 ? 8.732 4.460 -0.812 1.00 96.56 137 LYS A CA 1
ATOM 1088 C C . LYS A 1 137 ? 8.400 4.449 -2.302 1.00 96.56 137 LYS A C 1
ATOM 1090 O O . LYS A 1 137 ? 9.175 3.891 -3.076 1.00 96.56 137 LYS A O 1
ATOM 1095 N N . ARG A 1 138 ? 7.285 5.061 -2.708 1.00 96.56 138 ARG A N 1
ATOM 1096 C CA . ARG A 1 138 ? 6.931 5.241 -4.124 1.00 96.56 138 ARG A CA 1
ATOM 1097 C C . ARG A 1 138 ? 8.012 6.035 -4.856 1.00 96.56 138 ARG A C 1
ATOM 1099 O O . ARG A 1 138 ? 8.472 5.601 -5.909 1.00 96.56 138 ARG A O 1
ATOM 1106 N N . GLU A 1 139 ? 8.453 7.148 -4.285 1.00 96.94 139 GLU A N 1
ATOM 1107 C CA . GLU A 1 139 ? 9.485 8.010 -4.875 1.00 96.94 139 GLU A CA 1
ATOM 1108 C C . GLU A 1 139 ? 10.823 7.290 -5.031 1.00 96.94 139 GLU A C 1
ATOM 1110 O O . GLU A 1 139 ? 11.402 7.311 -6.114 1.00 96.94 139 GLU A O 1
ATOM 1115 N N . GLU A 1 140 ? 11.272 6.556 -4.008 1.00 96.69 140 GLU A N 1
ATOM 1116 C CA . GLU A 1 140 ? 12.457 5.694 -4.099 1.00 96.69 140 GLU A CA 1
ATOM 1117 C C . GLU A 1 140 ? 12.337 4.690 -5.255 1.00 96.69 140 GLU A C 1
ATOM 1119 O O . GLU A 1 140 ? 13.298 4.480 -5.997 1.00 96.69 140 GLU A O 1
ATOM 1124 N N . THR A 1 141 ? 11.162 4.067 -5.434 1.00 96.12 141 THR A N 1
ATOM 1125 C CA . THR A 1 141 ? 10.959 3.117 -6.540 1.00 96.12 141 THR A CA 1
ATOM 1126 C C . THR A 1 141 ? 10.976 3.784 -7.910 1.00 96.12 141 THR A C 1
ATOM 1128 O O . THR A 1 141 ? 11.499 3.192 -8.851 1.00 96.12 141 THR A O 1
ATOM 1131 N N . HIS A 1 142 ? 10.453 5.006 -8.034 1.00 96.62 142 HIS A N 1
ATOM 1132 C CA . HIS A 1 142 ? 10.479 5.753 -9.295 1.00 96.62 142 HIS A CA 1
ATOM 1133 C C . HIS A 1 142 ? 11.884 6.238 -9.619 1.00 96.62 142 HIS A C 1
ATOM 1135 O O . HIS A 1 142 ? 12.350 5.993 -10.726 1.00 96.62 142 HIS A O 1
ATOM 1141 N N . LYS A 1 143 ? 12.604 6.789 -8.637 1.00 96.94 143 LYS A N 1
ATOM 1142 C CA . LYS A 1 143 ? 14.007 7.192 -8.784 1.00 96.94 143 LYS A CA 1
ATOM 1143 C C . LYS A 1 143 ? 14.888 6.016 -9.205 1.00 96.94 143 LYS A C 1
ATOM 1145 O O . LYS A 1 143 ? 15.725 6.144 -10.093 1.00 96.94 143 LYS A O 1
ATOM 1150 N N . MET A 1 144 ? 14.680 4.843 -8.602 1.00 95.62 144 MET A N 1
ATOM 1151 C CA . MET A 1 144 ? 15.409 3.630 -8.976 1.00 95.62 144 MET A CA 1
ATOM 1152 C C . MET A 1 144 ? 15.058 3.158 -10.392 1.00 95.62 144 MET A C 1
ATOM 1154 O O . MET A 1 144 ? 15.947 2.723 -11.122 1.00 95.62 144 MET A O 1
ATOM 1158 N N . ALA A 1 145 ? 13.787 3.239 -10.791 1.00 95.9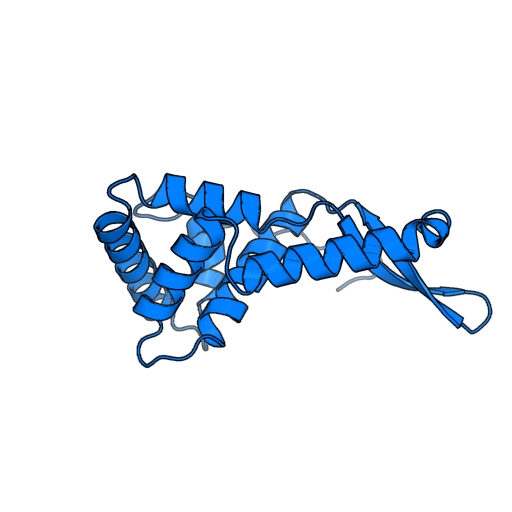4 145 ALA A N 1
ATOM 1159 C CA . ALA A 1 145 ? 13.363 2.886 -12.142 1.00 95.94 145 ALA A CA 1
ATOM 1160 C C . ALA A 1 145 ? 13.930 3.853 -13.194 1.00 95.94 145 ALA A C 1
ATOM 1162 O O . ALA A 1 145 ? 14.365 3.410 -14.254 1.00 95.94 145 ALA A O 1
ATOM 1163 N N . GLU A 1 146 ? 13.973 5.148 -12.887 1.00 95.38 146 GLU A N 1
ATOM 1164 C CA . GLU A 1 146 ? 14.521 6.189 -13.755 1.00 95.38 146 GLU A CA 1
ATOM 1165 C C . GLU A 1 146 ? 16.036 6.049 -13.930 1.00 95.38 146 GLU A C 1
ATOM 1167 O O . GLU A 1 146 ? 16.521 6.030 -15.061 1.00 95.38 146 GLU A O 1
ATOM 1172 N N . ALA A 1 147 ? 16.773 5.818 -12.839 1.00 95.88 147 ALA A N 1
ATOM 1173 C CA . ALA A 1 147 ? 18.213 5.559 -12.889 1.00 95.88 147 ALA A CA 1
ATOM 1174 C C . ALA A 1 147 ? 18.573 4.333 -13.751 1.00 95.88 147 ALA A C 1
ATOM 1176 O O . ALA A 1 147 ? 19.656 4.268 -14.323 1.00 95.88 147 ALA A O 1
ATOM 1177 N N . ASN A 1 148 ? 17.659 3.364 -13.866 1.00 95.12 148 ASN A N 1
ATOM 1178 C CA . ASN A 1 148 ? 17.849 2.129 -14.627 1.00 95.12 148 ASN A CA 1
ATOM 1179 C C . ASN A 1 148 ? 17.066 2.102 -15.950 1.00 95.12 148 ASN A C 1
ATOM 1181 O O . ASN A 1 148 ? 16.883 1.034 -16.541 1.00 95.12 148 ASN A O 1
ATOM 1185 N N . LYS A 1 149 ? 16.608 3.258 -16.447 1.00 93.19 149 LYS A N 1
ATOM 1186 C CA . LYS A 1 149 ? 15.787 3.357 -17.666 1.00 93.19 149 LYS A CA 1
ATOM 1187 C C . LYS A 1 149 ? 16.456 2.730 -18.895 1.00 93.19 149 LYS A C 1
ATOM 1189 O O . LYS A 1 149 ? 15.764 2.139 -19.720 1.00 93.19 149 LYS A O 1
ATOM 1194 N N . ALA A 1 150 ? 17.789 2.769 -18.972 1.00 92.44 150 ALA A N 1
ATOM 1195 C CA . ALA A 1 150 ? 18.570 2.139 -20.040 1.00 92.44 150 ALA A CA 1
ATOM 1196 C C . ALA A 1 150 ? 18.348 0.616 -20.145 1.00 92.44 150 ALA A C 1
ATOM 1198 O O . ALA A 1 150 ? 18.426 0.045 -21.230 1.00 92.44 150 ALA A O 1
ATOM 1199 N N . PHE A 1 151 ? 18.011 -0.052 -19.037 1.00 91.88 151 PHE A N 1
ATOM 1200 C CA . PHE A 1 151 ? 17.802 -1.500 -18.999 1.00 91.88 151 PHE A CA 1
ATOM 1201 C C . PHE A 1 151 ? 16.367 -1.925 -19.338 1.00 91.88 151 PHE A C 1
ATOM 1203 O O . PHE A 1 151 ? 16.068 -3.118 -19.301 1.00 91.88 151 PHE A O 1
ATOM 1210 N N . ALA A 1 152 ? 15.480 -0.993 -19.712 1.00 90.94 152 ALA A N 1
ATOM 1211 C CA . ALA A 1 152 ? 14.091 -1.288 -20.083 1.00 90.94 152 ALA A CA 1
ATOM 1212 C C . ALA A 1 152 ? 13.967 -2.278 -21.259 1.00 90.94 152 ALA A C 1
ATOM 1214 O O . ALA A 1 152 ? 12.974 -3.000 -21.364 1.00 90.94 152 ALA A O 1
ATOM 1215 N N . ASN A 1 153 ? 14.992 -2.360 -22.112 1.00 89.75 153 ASN A N 1
ATOM 1216 C CA . ASN A 1 153 ? 15.046 -3.299 -23.234 1.00 89.75 153 ASN A CA 1
ATOM 1217 C C . ASN A 1 153 ? 15.070 -4.762 -22.764 1.00 89.75 153 ASN A C 1
ATOM 1219 O O . ASN A 1 153 ? 14.499 -5.635 -23.411 1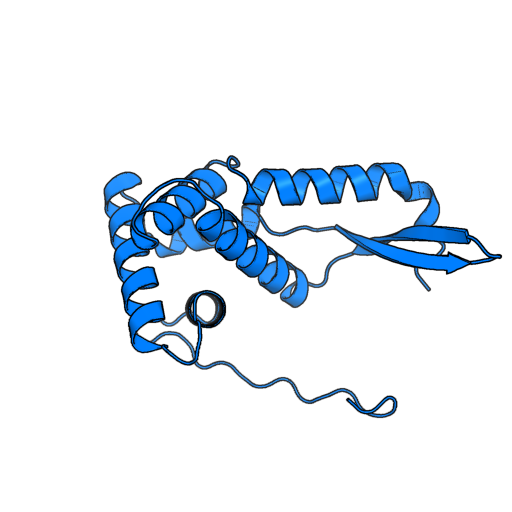.00 89.75 153 ASN A O 1
ATOM 1223 N N . PHE A 1 154 ? 15.624 -5.029 -21.578 1.00 87.38 154 PHE A N 1
ATOM 1224 C CA . PHE A 1 154 ? 15.651 -6.355 -20.965 1.00 87.38 154 PHE A CA 1
ATOM 1225 C C . PHE A 1 154 ? 14.336 -6.709 -20.250 1.00 87.38 154 PHE A C 1
ATOM 1227 O O . PHE A 1 154 ? 14.347 -7.478 -19.289 1.00 87.38 154 PHE A O 1
ATOM 1234 N N . ARG A 1 155 ? 13.185 -6.181 -20.679 1.00 78.88 155 ARG A N 1
ATOM 1235 C CA . ARG A 1 155 ? 11.876 -6.513 -20.084 1.00 78.88 155 ARG A CA 1
ATOM 1236 C C . ARG A 1 155 ? 11.277 -7.848 -20.543 1.00 78.88 155 ARG A C 1
ATOM 1238 O O . ARG A 1 155 ? 10.417 -8.371 -19.834 1.00 78.88 155 ARG A O 1
ATOM 1245 N N . PHE A 1 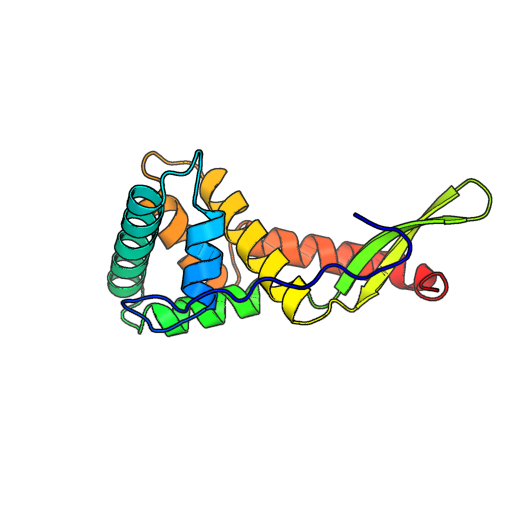156 ? 11.715 -8.370 -21.693 1.00 76.19 156 PHE A N 1
ATOM 1246 C CA . PHE A 1 156 ? 11.200 -9.596 -22.324 1.00 76.19 156 PHE A CA 1
ATOM 1247 C C . PHE A 1 156 ? 12.179 -10.753 -22.216 1.00 76.19 156 PHE A C 1
ATOM 1249 O O . PHE A 1 156 ? 13.331 -10.583 -22.672 1.00 76.19 156 PHE A O 1
#